Protein AF-A0A7S0Y4U7-F1 (afdb_monomer_lite)

Radius of gyration: 14.99 Å; chains: 1; bounding box: 36×36×40 Å

Organism: Hemiselmis andersenii (NCBI:txid464988)

Structure (mmCIF, N/CA/C/O backbone):
data_AF-A0A7S0Y4U7-F1
#
_entry.id   AF-A0A7S0Y4U7-F1
#
loop_
_atom_site.group_PDB
_atom_site.id
_atom_site.type_symbol
_atom_site.label_atom_id
_atom_site.label_alt_id
_atom_site.label_comp_id
_atom_site.label_asym_id
_atom_site.label_entity_id
_atom_site.label_seq_id
_atom_site.pdbx_PDB_ins_code
_atom_site.Cartn_x
_atom_site.Cartn_y
_atom_site.Cartn_z
_atom_site.occupancy
_atom_site.B_iso_or_equiv
_atom_site.auth_seq_id
_atom_site.auth_comp_id
_atom_site.auth_asym_id
_atom_site.auth_atom_id
_atom_site.pdbx_PDB_model_num
ATOM 1 N N . TYR A 1 1 ? -5.374 17.231 -10.705 1.00 55.81 1 TYR A N 1
ATOM 2 C CA . TYR A 1 1 ? -6.522 16.732 -11.495 1.00 55.81 1 TYR A CA 1
ATOM 3 C C . TYR A 1 1 ? -7.830 17.141 -10.808 1.00 55.81 1 TYR A C 1
ATOM 5 O O . TYR A 1 1 ? -7.916 16.924 -9.605 1.00 55.81 1 TYR A O 1
ATOM 13 N N . ARG A 1 2 ? -8.801 17.780 -11.490 1.00 58.06 2 ARG A N 1
ATOM 14 C CA . ARG A 1 2 ? -10.110 18.177 -10.904 1.00 58.06 2 ARG A CA 1
ATOM 15 C C . ARG A 1 2 ? -11.282 17.735 -11.800 1.00 58.06 2 ARG A C 1
ATOM 17 O O . ARG A 1 2 ? -11.149 17.773 -13.020 1.00 58.06 2 ARG A O 1
ATOM 24 N N . GLY A 1 3 ? -12.408 17.344 -11.190 1.00 72.38 3 GLY A N 1
ATOM 25 C CA . GLY A 1 3 ? -13.634 16.884 -11.872 1.00 72.38 3 GLY A CA 1
ATOM 26 C C . GLY A 1 3 ? -13.537 15.475 -12.483 1.00 72.38 3 GLY A C 1
ATOM 27 O O . GLY A 1 3 ? -12.504 14.822 -12.354 1.00 72.38 3 GLY A O 1
ATOM 28 N N . LYS 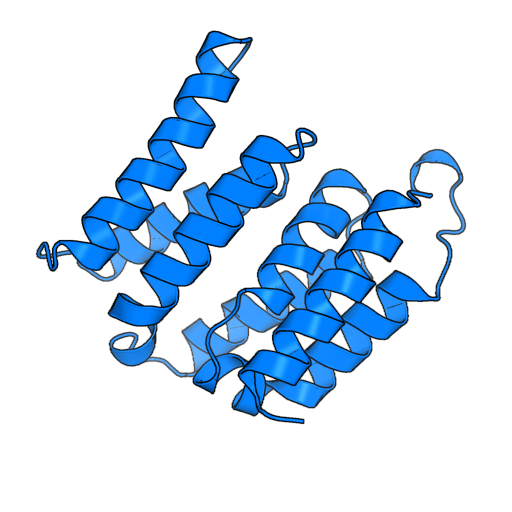A 1 4 ? -14.588 15.026 -13.196 1.00 66.56 4 LYS A N 1
ATOM 29 C CA . LYS A 1 4 ? -14.643 13.696 -13.854 1.00 66.56 4 LYS A CA 1
ATOM 30 C C . LYS A 1 4 ? -13.455 13.436 -14.788 1.00 66.56 4 LYS A C 1
ATOM 32 O O . LYS A 1 4 ? -12.871 12.360 -14.768 1.00 66.56 4 LYS A O 1
ATOM 37 N N . GLY A 1 5 ? -13.046 14.444 -15.566 1.00 76.38 5 GLY A N 1
ATOM 38 C CA . GLY A 1 5 ? -11.852 14.341 -16.414 1.00 76.38 5 GLY A CA 1
ATOM 39 C C . GLY A 1 5 ? -10.567 14.133 -15.605 1.00 76.38 5 GLY A C 1
ATOM 40 O O . GLY A 1 5 ? -9.648 13.453 -16.050 1.00 76.38 5 GLY A O 1
ATOM 41 N N . GLY A 1 6 ? -10.518 14.658 -14.379 1.00 77.94 6 GLY A N 1
ATOM 42 C CA . GLY A 1 6 ? -9.414 14.428 -13.462 1.00 77.94 6 GLY A CA 1
ATOM 43 C C . GLY A 1 6 ? -9.346 12.999 -12.921 1.00 77.94 6 GLY A C 1
ATOM 44 O O . GLY A 1 6 ? -8.248 12.471 -12.781 1.00 77.94 6 GLY A O 1
ATOM 45 N N . GLU A 1 7 ? -10.486 12.365 -12.653 1.00 78.00 7 GLU A N 1
ATOM 46 C CA . GLU A 1 7 ? -10.539 10.970 -12.193 1.00 78.00 7 GLU A CA 1
ATOM 47 C C . GLU A 1 7 ? -10.072 10.002 -13.285 1.00 78.00 7 GLU A C 1
ATOM 49 O O . GLU A 1 7 ? -9.208 9.159 -13.038 1.00 78.00 7 GLU A O 1
ATOM 54 N N . VAL A 1 8 ? -10.547 10.200 -14.522 1.00 80.38 8 VAL A N 1
ATOM 55 C CA . VAL A 1 8 ? -10.092 9.433 -15.695 1.00 80.38 8 VAL A CA 1
ATOM 56 C C . VAL A 1 8 ? -8.587 9.605 -15.908 1.00 80.38 8 VAL A C 1
ATOM 58 O O . VAL A 1 8 ? -7.880 8.629 -16.165 1.00 80.38 8 VAL A O 1
ATOM 61 N N . MET A 1 9 ? -8.070 10.828 -15.744 1.00 85.25 9 MET A N 1
ATOM 62 C CA . MET A 1 9 ? -6.641 11.106 -15.889 1.00 85.25 9 MET A CA 1
ATOM 63 C C . MET A 1 9 ? -5.802 10.413 -14.810 1.00 85.25 9 MET A C 1
ATOM 65 O O . MET A 1 9 ? -4.727 9.910 -15.117 1.00 85.25 9 MET A O 1
ATOM 69 N N . ARG A 1 10 ? -6.284 10.331 -13.563 1.00 85.31 10 ARG A N 1
ATOM 70 C CA . ARG A 1 10 ? -5.590 9.607 -12.483 1.00 85.31 10 ARG A CA 1
ATOM 71 C C . ARG A 1 10 ? -5.509 8.110 -12.760 1.00 85.31 10 ARG A C 1
ATOM 73 O O . ARG A 1 10 ? -4.423 7.543 -12.670 1.00 85.31 10 ARG A O 1
ATOM 80 N N . ALA A 1 11 ? -6.622 7.491 -13.156 1.00 81.56 11 ALA A N 1
ATOM 81 C CA . ALA A 1 11 ? -6.633 6.082 -13.547 1.00 81.56 11 ALA A CA 1
ATOM 82 C C . ALA A 1 11 ? -5.699 5.824 -14.746 1.00 81.56 11 ALA A C 1
ATOM 84 O O . ALA A 1 11 ? -4.904 4.884 -14.734 1.00 81.56 11 ALA A O 1
ATOM 85 N N . SER A 1 12 ? -5.730 6.715 -15.742 1.00 83.50 12 SER A N 1
ATOM 86 C CA . SER A 1 12 ? -4.840 6.661 -16.907 1.00 83.50 12 SER A CA 1
ATOM 87 C C . SER A 1 12 ? -3.370 6.809 -16.513 1.00 83.50 12 SER A C 1
ATOM 89 O O . SER A 1 12 ? -2.530 6.071 -17.017 1.00 83.50 12 SER A O 1
ATOM 91 N N . ALA A 1 13 ? -3.046 7.707 -15.579 1.00 85.50 13 ALA A N 1
ATOM 92 C CA . ALA A 1 13 ? -1.687 7.889 -15.077 1.00 85.50 13 ALA A CA 1
ATOM 93 C C . ALA A 1 13 ? -1.163 6.613 -14.402 1.00 85.50 13 ALA A C 1
ATOM 95 O O . ALA A 1 13 ? -0.063 6.172 -14.726 1.00 85.50 13 ALA A O 1
ATOM 96 N N . CYS A 1 14 ? -1.962 5.967 -13.545 1.00 85.06 14 CYS A N 1
ATOM 97 C CA . CYS A 1 14 ? -1.606 4.669 -12.962 1.00 85.06 14 CYS A CA 1
ATOM 98 C C . CYS A 1 14 ? -1.363 3.606 -14.043 1.00 85.06 14 CYS A C 1
ATOM 100 O O . CYS A 1 14 ? -0.376 2.875 -13.985 1.00 85.06 14 CYS A O 1
ATOM 102 N N . ARG A 1 15 ? -2.216 3.560 -15.074 1.00 86.12 15 ARG A N 1
ATOM 103 C CA . ARG A 1 15 ? -2.046 2.624 -16.191 1.00 86.12 15 ARG A CA 1
ATOM 104 C C . ARG A 1 15 ? -0.765 2.888 -16.984 1.00 86.12 15 ARG A C 1
ATOM 106 O O . ARG A 1 15 ? -0.084 1.941 -17.363 1.00 86.12 15 ARG A O 1
ATOM 113 N N . VAL A 1 16 ? -0.410 4.153 -17.206 1.00 86.62 16 VAL A N 1
ATOM 114 C CA . VAL A 1 16 ? 0.859 4.527 -17.846 1.00 86.62 16 VAL A CA 1
ATOM 115 C C . VAL A 1 16 ? 2.041 4.058 -17.002 1.00 86.62 16 VAL A C 1
ATOM 117 O O . VAL A 1 16 ? 2.954 3.461 -17.560 1.00 86.62 16 VAL A O 1
ATOM 120 N N . VAL A 1 17 ? 2.015 4.256 -15.679 1.00 84.19 17 VAL A N 1
ATOM 121 C CA . VAL A 1 17 ? 3.069 3.754 -14.777 1.00 84.19 17 VAL A CA 1
ATOM 122 C C . VAL A 1 17 ? 3.219 2.236 -14.895 1.00 84.19 17 VAL A C 1
ATOM 124 O O . VAL A 1 17 ? 4.330 1.752 -15.091 1.00 84.19 17 VAL A O 1
ATOM 127 N N . GLU A 1 18 ? 2.113 1.491 -14.854 1.00 82.31 18 GLU A N 1
ATOM 128 C CA . GLU A 1 18 ? 2.119 0.031 -15.010 1.00 82.31 18 GLU A CA 1
ATOM 129 C C . GLU A 1 18 ? 2.719 -0.398 -16.361 1.00 82.31 18 GLU A C 1
ATOM 131 O O . GLU A 1 18 ? 3.574 -1.283 -16.418 1.00 82.31 18 GLU A O 1
ATOM 136 N N . CYS A 1 19 ? 2.305 0.245 -17.458 1.00 84.56 19 CYS A N 1
ATOM 137 C CA . CYS A 1 19 ? 2.816 -0.047 -18.796 1.00 84.56 19 CYS A CA 1
ATOM 138 C C . CYS A 1 19 ? 4.303 0.299 -18.942 1.00 84.56 19 CYS A C 1
ATOM 140 O O . CYS A 1 19 ? 5.047 -0.468 -19.547 1.00 84.56 19 CYS A O 1
ATOM 142 N N . VAL A 1 20 ? 4.746 1.430 -18.389 1.00 83.44 20 VAL A N 1
ATOM 143 C CA . VAL A 1 20 ? 6.149 1.864 -18.433 1.00 83.44 20 VAL A CA 1
ATOM 144 C C . VAL A 1 20 ? 7.037 0.925 -17.617 1.00 83.44 20 VAL A C 1
ATOM 146 O O . VAL A 1 20 ? 8.123 0.578 -18.083 1.00 83.44 20 VAL A O 1
ATOM 149 N N . ALA A 1 21 ? 6.569 0.476 -16.448 1.00 79.56 21 ALA A N 1
ATOM 150 C CA . ALA A 1 21 ? 7.277 -0.502 -15.628 1.00 79.56 21 ALA A CA 1
ATOM 151 C C . ALA A 1 21 ? 7.493 -1.817 -16.395 1.00 79.56 21 ALA A C 1
ATOM 153 O O . ALA A 1 21 ? 8.634 -2.252 -16.542 1.00 79.56 21 ALA A O 1
ATOM 154 N N . ARG A 1 22 ? 6.423 -2.381 -16.976 1.00 77.88 22 ARG A N 1
ATOM 155 C CA . ARG A 1 22 ? 6.479 -3.632 -17.759 1.00 77.88 22 ARG A CA 1
ATOM 156 C C . ARG A 1 22 ? 7.236 -3.510 -19.077 1.00 77.88 22 ARG A C 1
ATOM 158 O O . ARG A 1 22 ? 7.819 -4.477 -19.547 1.00 77.88 22 ARG A O 1
ATOM 165 N N . GLY A 1 23 ? 7.203 -2.338 -19.704 1.00 77.31 23 GLY A N 1
ATOM 166 C CA . GLY A 1 23 ? 7.814 -2.112 -21.012 1.00 77.31 23 GLY A CA 1
ATOM 167 C C . GLY A 1 23 ? 9.342 -2.092 -20.997 1.00 77.31 23 GLY A C 1
ATOM 168 O O . GLY A 1 23 ? 9.941 -1.929 -22.055 1.00 77.31 23 GLY A O 1
ATOM 169 N N . GLY A 1 24 ? 9.985 -2.197 -19.826 1.00 65.88 24 GLY A N 1
ATOM 170 C CA . GLY A 1 24 ? 11.446 -2.206 -19.735 1.00 65.88 24 GLY A CA 1
ATOM 171 C C . GLY A 1 24 ? 12.098 -0.910 -20.227 1.00 65.88 24 GLY A C 1
ATOM 172 O O . GLY A 1 24 ? 13.301 -0.889 -20.474 1.00 65.88 24 GLY A O 1
ATOM 173 N N . LEU A 1 25 ? 11.319 0.170 -20.380 1.00 65.88 25 LEU A N 1
ATOM 174 C CA . LEU A 1 25 ? 11.822 1.464 -20.832 1.00 65.88 25 LEU A CA 1
ATOM 175 C C . LEU A 1 25 ? 12.931 1.920 -19.873 1.00 65.88 25 LEU A C 1
ATOM 177 O O . LEU A 1 25 ? 12.901 1.556 -18.693 1.00 65.88 25 LEU A O 1
ATOM 181 N N . GLY A 1 26 ? 13.905 2.685 -20.380 1.00 64.31 26 GLY A N 1
ATOM 182 C CA . GLY A 1 26 ? 15.085 3.185 -19.654 1.00 64.31 26 GLY A CA 1
ATOM 183 C C . GLY A 1 26 ? 14.749 4.169 -18.527 1.00 64.31 26 GLY A C 1
ATOM 184 O O . GLY A 1 26 ? 15.174 5.319 -18.544 1.00 64.31 26 GLY A O 1
ATOM 185 N N . VAL A 1 27 ? 13.945 3.715 -17.572 1.00 69.75 27 VAL A N 1
ATOM 186 C CA . VAL A 1 27 ? 13.447 4.431 -16.406 1.00 69.75 27 VAL A CA 1
ATOM 187 C C . VAL A 1 27 ? 14.589 4.512 -15.406 1.00 69.75 27 VAL A C 1
ATOM 189 O O . VAL A 1 27 ? 15.052 3.492 -14.896 1.00 69.75 27 VAL A O 1
ATOM 192 N N . ILE A 1 28 ? 15.038 5.730 -15.120 1.00 76.31 28 ILE A N 1
ATOM 193 C CA . ILE A 1 28 ? 16.052 5.982 -14.093 1.00 76.31 28 ILE A CA 1
ATOM 194 C C . ILE A 1 28 ? 15.397 6.096 -12.708 1.00 76.31 28 ILE A C 1
ATOM 196 O O . ILE A 1 28 ? 14.198 6.343 -12.590 1.00 76.31 28 ILE A O 1
ATOM 200 N N . ASN A 1 29 ? 16.188 6.008 -11.633 1.00 76.50 29 ASN A N 1
ATOM 201 C CA . ASN A 1 29 ? 15.686 6.106 -10.250 1.00 76.50 29 ASN A CA 1
ATOM 202 C C . ASN A 1 29 ? 14.840 7.366 -9.986 1.00 76.50 29 ASN A C 1
ATOM 204 O O . ASN A 1 29 ? 13.894 7.331 -9.201 1.00 76.50 29 ASN A O 1
ATOM 208 N N . LYS A 1 30 ? 15.147 8.478 -10.665 1.00 81.19 30 LYS A N 1
ATOM 209 C CA . LYS A 1 30 ? 14.370 9.723 -10.570 1.00 81.19 30 LYS A CA 1
ATOM 210 C C . LYS A 1 30 ? 12.939 9.565 -11.091 1.00 81.19 30 LYS A C 1
ATOM 212 O O . LYS A 1 30 ? 12.021 10.173 -10.550 1.00 81.19 30 LYS A O 1
ATOM 217 N N . ASP A 1 31 ? 12.751 8.765 -12.131 1.00 82.50 31 ASP A N 1
ATOM 218 C CA . ASP A 1 31 ? 11.433 8.515 -12.703 1.00 82.50 31 ASP A CA 1
ATOM 219 C C . ASP A 1 31 ? 10.640 7.557 -11.817 1.00 82.50 31 ASP A C 1
ATOM 221 O O . ASP A 1 31 ? 9.474 7.828 -11.549 1.00 82.50 31 ASP A O 1
ATOM 225 N N . VAL A 1 32 ? 11.286 6.531 -11.247 1.00 82.31 32 VAL A N 1
ATOM 226 C CA . VAL A 1 32 ? 10.669 5.656 -10.230 1.00 82.31 32 VAL A CA 1
ATOM 227 C C . VAL A 1 32 ? 10.166 6.472 -9.036 1.00 82.31 32 VAL A C 1
ATOM 229 O O . VAL A 1 32 ? 9.033 6.280 -8.605 1.00 82.31 32 VAL A O 1
ATOM 232 N N . ALA A 1 33 ? 10.956 7.430 -8.538 1.00 83.62 33 ALA A N 1
ATOM 233 C CA . ALA A 1 33 ? 10.540 8.298 -7.435 1.00 83.62 33 ALA A CA 1
ATOM 234 C C . ALA A 1 33 ? 9.276 9.114 -7.772 1.00 83.62 33 ALA A C 1
ATOM 236 O O . ALA A 1 33 ? 8.333 9.139 -6.986 1.00 83.62 33 ALA A O 1
ATOM 237 N N . ARG A 1 34 ? 9.204 9.709 -8.970 1.00 86.25 34 ARG A N 1
ATOM 238 C CA . ARG A 1 34 ? 8.009 10.446 -9.434 1.00 86.25 34 ARG A CA 1
ATOM 239 C C . ARG A 1 34 ? 6.792 9.542 -9.637 1.00 86.25 34 ARG A C 1
ATOM 241 O O . ARG A 1 34 ? 5.658 9.951 -9.389 1.00 86.25 34 ARG A O 1
ATOM 248 N N . MET A 1 35 ? 7.012 8.318 -10.117 1.00 88.94 35 MET A N 1
ATOM 249 C CA . MET A 1 35 ? 5.949 7.322 -10.256 1.00 88.94 35 MET A CA 1
ATOM 250 C C . MET A 1 35 ? 5.406 6.920 -8.884 1.00 88.94 35 MET A C 1
ATOM 252 O O . MET A 1 35 ? 4.192 6.862 -8.719 1.00 88.94 35 MET A O 1
ATOM 256 N N . MET A 1 36 ? 6.281 6.735 -7.890 1.00 89.38 36 MET A N 1
ATOM 257 C CA . MET A 1 36 ? 5.886 6.490 -6.500 1.00 89.38 36 MET A CA 1
ATOM 258 C C . MET A 1 36 ? 5.097 7.662 -5.911 1.00 89.38 36 MET A C 1
ATOM 260 O O . MET A 1 36 ? 4.049 7.436 -5.319 1.00 89.38 36 MET A O 1
ATOM 264 N N . GLU A 1 37 ? 5.522 8.911 -6.132 1.00 90.75 37 GLU A N 1
ATOM 265 C CA . GLU A 1 37 ? 4.746 10.095 -5.724 1.00 90.75 37 GLU A CA 1
ATOM 266 C C . GLU A 1 37 ? 3.339 10.087 -6.342 1.00 90.75 37 GLU A C 1
ATOM 268 O O . GLU A 1 37 ? 2.347 10.313 -5.652 1.00 90.75 37 GLU A O 1
ATOM 273 N N . THR A 1 38 ? 3.237 9.743 -7.630 1.00 91.62 38 THR A N 1
ATOM 274 C CA . THR A 1 38 ? 1.949 9.638 -8.334 1.00 91.62 38 THR A CA 1
ATOM 275 C C . THR A 1 38 ? 1.071 8.519 -7.767 1.00 91.62 38 THR A C 1
ATOM 277 O O . THR A 1 38 ? -0.139 8.699 -7.620 1.00 91.62 38 THR A O 1
ATOM 280 N N . ILE A 1 39 ? 1.663 7.363 -7.455 1.00 93.75 39 ILE A N 1
ATOM 281 C CA . ILE A 1 39 ? 0.973 6.238 -6.816 1.00 93.75 39 ILE A CA 1
ATOM 282 C C . ILE A 1 39 ? 0.448 6.673 -5.448 1.00 93.75 39 ILE A C 1
ATOM 284 O O . ILE A 1 39 ? -0.743 6.530 -5.187 1.00 93.75 39 ILE A O 1
ATOM 288 N N . ASP A 1 40 ? 1.294 7.270 -4.612 1.00 94.50 40 ASP A N 1
ATOM 289 C CA . ASP A 1 40 ? 0.937 7.692 -3.258 1.00 94.50 40 ASP A CA 1
ATOM 290 C C . ASP A 1 40 ? -0.186 8.742 -3.258 1.00 94.50 40 ASP A C 1
ATOM 292 O O . ASP A 1 40 ? -1.105 8.670 -2.440 1.00 94.50 40 ASP A O 1
ATOM 296 N N . ASP A 1 41 ? -0.165 9.684 -4.203 1.00 93.88 41 ASP A N 1
ATOM 297 C CA . ASP A 1 41 ? -1.238 10.665 -4.390 1.00 93.88 41 ASP A CA 1
ATOM 298 C C . ASP A 1 41 ? -2.575 10.018 -4.778 1.00 93.88 41 ASP A C 1
ATOM 300 O O . ASP A 1 41 ? -3.643 10.517 -4.413 1.00 93.88 41 ASP A O 1
ATOM 304 N N . ASN A 1 42 ? -2.535 8.917 -5.530 1.00 94.44 42 ASN A N 1
ATOM 305 C CA . ASN A 1 42 ? -3.729 8.191 -5.951 1.00 94.44 42 ASN A CA 1
ATOM 306 C C . ASN A 1 42 ? -4.213 7.188 -4.891 1.00 94.44 42 ASN A C 1
ATOM 308 O O . ASN A 1 42 ? -5.421 6.992 -4.773 1.00 94.44 42 ASN A O 1
ATOM 312 N N . LEU A 1 43 ? -3.328 6.636 -4.054 1.00 96.19 43 LEU A N 1
ATOM 313 C CA . LEU A 1 43 ? -3.717 5.854 -2.873 1.00 96.19 43 LEU A CA 1
ATOM 314 C C . LEU A 1 43 ? -4.515 6.711 -1.880 1.00 96.19 43 LEU A C 1
ATOM 316 O O . LEU A 1 43 ? -5.507 6.257 -1.318 1.00 96.19 43 LEU A O 1
ATOM 320 N N . LYS A 1 44 ? -4.158 7.990 -1.722 1.00 95.19 44 LYS A N 1
ATOM 321 C CA . LYS A 1 44 ? -4.895 8.940 -0.865 1.00 95.19 44 LYS A CA 1
ATOM 322 C C . LYS A 1 44 ? -6.256 9.362 -1.418 1.00 95.19 44 LYS A C 1
ATOM 324 O O . LYS A 1 44 ? -6.984 10.091 -0.743 1.00 95.19 44 LYS A O 1
ATOM 329 N N . HIS A 1 45 ? -6.595 8.968 -2.645 1.00 94.38 45 HIS A N 1
ATOM 330 C CA . HIS A 1 45 ? -7.825 9.411 -3.283 1.00 94.38 45 HIS A CA 1
ATOM 331 C C . HIS A 1 45 ? -9.051 8.745 -2.636 1.00 94.38 45 HIS A C 1
ATOM 333 O O . HIS A 1 45 ? -9.021 7.543 -2.392 1.00 94.38 45 HIS A O 1
ATOM 339 N N . PRO A 1 46 ? -10.155 9.474 -2.384 1.00 92.56 46 PRO A N 1
ATOM 340 C CA . PRO A 1 46 ? -11.349 8.893 -1.763 1.00 92.56 46 PRO A CA 1
ATOM 341 C C . PRO A 1 46 ? -12.046 7.830 -2.624 1.00 92.56 46 PRO A C 1
ATOM 343 O O . PRO A 1 46 ? -12.710 6.960 -2.065 1.00 92.56 46 PRO A O 1
ATOM 346 N N . THR A 1 47 ? -11.890 7.910 -3.949 1.00 93.81 47 THR A N 1
ATOM 347 C CA . THR A 1 47 ? -12.494 7.015 -4.954 1.00 93.81 47 THR A CA 1
ATOM 348 C C . THR A 1 47 ? -11.809 5.638 -4.992 1.00 93.81 47 THR A C 1
ATOM 350 O O . THR A 1 47 ? -10.638 5.577 -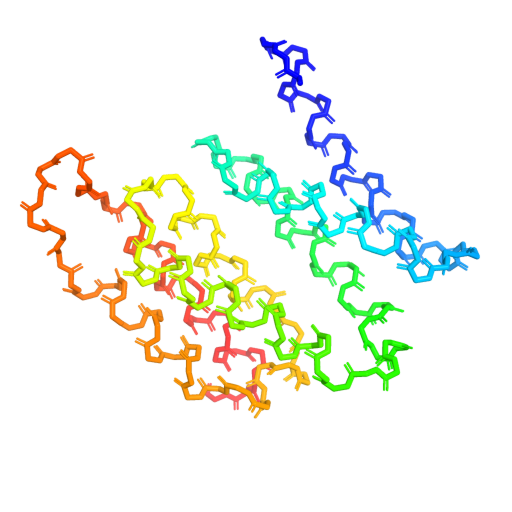5.386 1.00 93.81 47 THR A O 1
ATOM 353 N N . PRO A 1 48 ? -12.514 4.537 -4.661 1.00 93.00 48 PRO A N 1
ATOM 354 C CA . PRO A 1 48 ? -11.940 3.187 -4.603 1.00 93.00 48 PRO A CA 1
ATOM 355 C C . PRO A 1 48 ? -11.287 2.721 -5.908 1.00 93.00 48 PRO A C 1
ATOM 357 O O . PRO A 1 48 ? -10.235 2.086 -5.887 1.00 93.00 48 PRO A O 1
ATOM 360 N N . GLU A 1 49 ? -11.856 3.071 -7.059 1.00 92.75 49 GLU A N 1
ATOM 361 C CA . GLU A 1 49 ? -11.336 2.677 -8.372 1.00 92.75 49 GLU A CA 1
ATOM 362 C C . GLU A 1 49 ? -9.957 3.295 -8.639 1.00 92.75 49 GLU A C 1
ATOM 364 O O . GLU A 1 49 ? -9.084 2.659 -9.232 1.00 92.75 49 GLU A O 1
ATOM 369 N N . ILE A 1 50 ? -9.731 4.522 -8.158 1.00 93.19 50 ILE A N 1
ATOM 370 C CA . ILE A 1 50 ? -8.438 5.205 -8.280 1.00 93.19 50 ILE A CA 1
ATOM 371 C C . ILE A 1 50 ? -7.410 4.565 -7.348 1.00 93.19 50 ILE A C 1
ATOM 373 O O . ILE A 1 50 ? -6.265 4.367 -7.759 1.00 93.19 50 ILE A O 1
ATOM 377 N N . GLN A 1 51 ? -7.821 4.183 -6.135 1.00 95.50 51 GLN A N 1
ATOM 378 C CA . GLN A 1 51 ? -6.961 3.435 -5.218 1.00 95.50 51 GLN A CA 1
ATOM 379 C C . GLN A 1 51 ? -6.547 2.096 -5.832 1.00 95.50 51 GLN A C 1
ATOM 381 O O . GLN A 1 51 ? -5.363 1.782 -5.863 1.00 95.50 51 GLN A O 1
ATOM 386 N N . GLN A 1 52 ? -7.486 1.344 -6.410 1.00 94.25 52 GLN A N 1
ATOM 387 C CA . GLN A 1 52 ? -7.1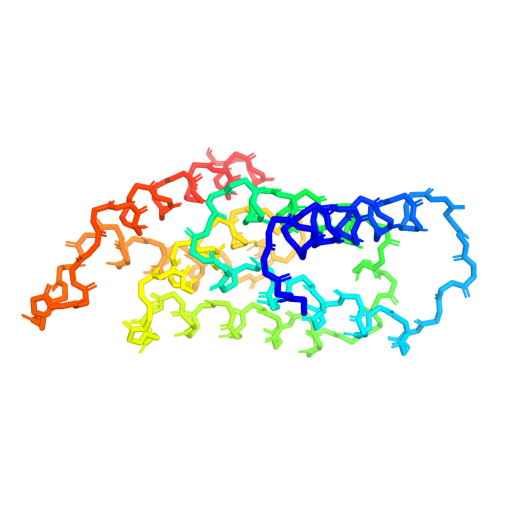82 0.062 -7.051 1.00 94.25 52 GLN A CA 1
ATOM 388 C C . GLN A 1 52 ? -6.275 0.203 -8.276 1.00 94.25 52 GLN A C 1
ATOM 390 O O . GLN A 1 52 ? -5.363 -0.605 -8.480 1.00 94.25 52 GLN A O 1
ATOM 395 N N . ALA A 1 53 ? -6.470 1.256 -9.075 1.00 93.44 53 ALA A N 1
ATOM 396 C CA . ALA A 1 53 ? -5.555 1.578 -10.162 1.00 93.44 53 ALA A CA 1
ATOM 397 C C . ALA A 1 53 ? -4.142 1.876 -9.629 1.00 93.44 53 ALA A C 1
ATOM 399 O O . ALA A 1 53 ? -3.160 1.403 -10.199 1.00 93.44 53 ALA A O 1
ATOM 400 N N . ALA A 1 54 ? -4.027 2.610 -8.516 1.00 95.00 54 ALA A N 1
ATOM 401 C CA . ALA A 1 54 ? -2.747 2.899 -7.870 1.00 95.00 54 ALA A CA 1
ATOM 402 C C . ALA A 1 54 ? -2.066 1.641 -7.316 1.00 95.00 54 ALA A C 1
ATOM 404 O O . ALA A 1 54 ? -0.871 1.466 -7.532 1.00 95.00 54 ALA A O 1
ATOM 405 N N . VAL A 1 55 ? -2.813 0.730 -6.686 1.00 95.00 55 VAL A N 1
ATOM 406 C CA . VAL A 1 55 ? -2.287 -0.562 -6.213 1.00 95.00 55 VAL A CA 1
ATOM 407 C C . VAL A 1 55 ? -1.804 -1.415 -7.391 1.00 95.00 55 VAL A C 1
ATOM 409 O O . VAL A 1 55 ? -0.730 -2.005 -7.335 1.00 95.00 55 VAL A O 1
ATOM 412 N N . SER A 1 56 ? -2.541 -1.434 -8.503 1.00 92.25 56 SER A N 1
ATOM 413 C CA . SER A 1 56 ? -2.121 -2.153 -9.717 1.00 92.25 56 SER A CA 1
ATOM 414 C C . SER A 1 56 ? -0.826 -1.581 -10.307 1.00 92.25 56 SER A C 1
ATOM 416 O O . SER A 1 56 ? 0.074 -2.334 -10.683 1.00 92.25 56 SER A O 1
ATOM 418 N N . ALA A 1 57 ? -0.697 -0.251 -10.328 1.00 91.56 57 ALA A N 1
ATOM 419 C CA . ALA A 1 57 ? 0.529 0.430 -10.732 1.00 91.56 57 ALA A CA 1
ATOM 420 C C . ALA A 1 57 ? 1.696 0.138 -9.776 1.00 91.56 57 ALA A C 1
ATOM 422 O O . ALA A 1 57 ? 2.804 -0.121 -10.242 1.00 91.56 57 ALA A O 1
ATOM 423 N N . LEU A 1 58 ? 1.441 0.123 -8.463 1.00 92.12 58 LEU A N 1
ATOM 424 C CA . LEU A 1 58 ? 2.420 -0.236 -7.437 1.00 92.12 58 LEU A CA 1
ATOM 425 C C . LEU A 1 58 ? 2.949 -1.654 -7.644 1.00 92.12 58 LEU A C 1
ATOM 427 O O . LEU A 1 58 ? 4.162 -1.834 -7.671 1.00 92.12 58 LEU A O 1
ATOM 431 N N . ARG A 1 59 ? 2.069 -2.640 -7.865 1.00 89.81 59 ARG A N 1
ATOM 432 C CA . ARG A 1 59 ? 2.469 -4.030 -8.147 1.00 89.81 59 ARG A CA 1
ATOM 433 C C . ARG A 1 59 ? 3.369 -4.112 -9.380 1.00 89.81 59 ARG A C 1
ATOM 435 O O . ARG A 1 59 ? 4.424 -4.740 -9.332 1.00 89.81 59 ARG A O 1
ATOM 442 N N . GLY A 1 60 ? 2.975 -3.448 -10.470 1.00 87.06 60 GLY A N 1
ATOM 443 C CA . GLY A 1 60 ? 3.764 -3.411 -11.704 1.00 87.06 60 GLY A CA 1
ATOM 444 C C . GLY A 1 60 ? 5.134 -2.758 -11.512 1.00 87.06 60 GLY A C 1
ATOM 445 O O . GLY A 1 60 ? 6.140 -3.284 -11.982 1.00 87.06 60 GLY A O 1
ATOM 446 N N . LEU A 1 61 ? 5.187 -1.639 -10.786 1.00 85.62 61 LEU A N 1
ATOM 447 C CA . LEU A 1 61 ? 6.433 -0.932 -10.500 1.00 85.62 61 LEU A CA 1
ATOM 448 C C . LEU A 1 61 ? 7.345 -1.733 -9.561 1.00 85.62 61 LEU A C 1
ATOM 450 O O . LEU A 1 61 ? 8.553 -1.795 -9.790 1.00 85.62 61 LEU A O 1
ATOM 454 N N . ALA A 1 62 ? 6.780 -2.367 -8.533 1.00 82.00 62 ALA A N 1
ATOM 455 C CA . ALA A 1 62 ? 7.526 -3.168 -7.573 1.00 82.00 62 ALA A CA 1
ATOM 456 C C . ALA A 1 62 ? 8.195 -4.369 -8.250 1.00 82.00 62 ALA A C 1
ATOM 458 O O . ALA A 1 62 ? 9.410 -4.513 -8.130 1.00 82.00 62 ALA A O 1
ATOM 459 N N . ALA A 1 63 ? 7.435 -5.148 -9.029 1.00 79.50 63 ALA A N 1
ATOM 460 C CA . ALA A 1 63 ? 7.932 -6.341 -9.716 1.00 79.50 63 ALA A CA 1
ATOM 461 C C . ALA A 1 63 ? 9.146 -6.062 -10.622 1.00 79.50 63 ALA A C 1
ATOM 463 O O . ALA A 1 63 ? 10.062 -6.871 -10.699 1.00 79.50 63 ALA A O 1
ATOM 464 N N . GLU A 1 64 ? 9.170 -4.905 -11.284 1.00 79.00 64 GLU A N 1
ATOM 465 C CA . GLU A 1 64 ? 10.163 -4.601 -12.322 1.00 79.00 64 GLU A CA 1
ATOM 466 C C . GLU A 1 64 ? 11.320 -3.722 -11.841 1.00 79.00 64 GLU A C 1
ATOM 468 O O . GLU A 1 64 ? 12.374 -3.655 -12.481 1.00 79.00 64 GLU A O 1
ATOM 473 N N . ARG A 1 65 ? 11.119 -2.939 -10.775 1.00 75.81 65 ARG A N 1
ATOM 474 C CA . ARG A 1 65 ? 12.075 -1.891 -10.382 1.00 75.81 65 ARG A CA 1
ATOM 475 C C . ARG A 1 65 ? 12.544 -1.991 -8.954 1.00 75.81 65 ARG A C 1
ATOM 477 O O . ARG A 1 65 ? 13.655 -1.546 -8.684 1.00 75.81 65 ARG A O 1
ATOM 484 N N . PHE A 1 66 ? 11.780 -2.581 -8.040 1.00 72.69 66 PHE A N 1
ATOM 485 C CA . PHE A 1 66 ? 12.232 -2.610 -6.656 1.00 72.69 66 PHE A CA 1
ATOM 486 C C . PHE A 1 66 ? 13.427 -3.546 -6.475 1.00 72.69 66 PHE A C 1
ATOM 488 O O . PHE A 1 66 ? 14.290 -3.242 -5.664 1.00 72.69 66 PHE A O 1
ATOM 495 N N . GLU A 1 67 ? 13.574 -4.631 -7.233 1.00 69.19 67 GLU A N 1
ATOM 496 C CA . GLU A 1 67 ? 14.810 -5.433 -7.185 1.00 69.19 67 GLU A CA 1
ATOM 497 C C . GLU A 1 67 ? 16.047 -4.632 -7.619 1.00 69.19 67 GLU A C 1
ATOM 499 O O . GLU A 1 67 ? 17.104 -4.760 -7.004 1.00 69.19 67 GLU A O 1
ATOM 504 N N . LEU A 1 68 ? 15.876 -3.725 -8.587 1.00 65.56 68 LEU A 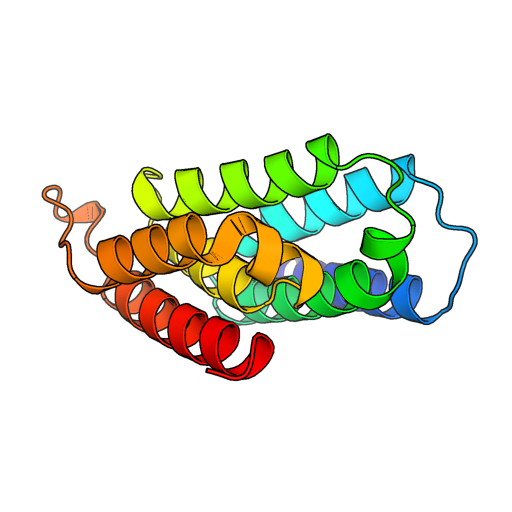N 1
ATOM 505 C CA . LEU A 1 68 ? 16.918 -2.832 -9.104 1.00 65.56 68 LEU A CA 1
ATOM 506 C C . LEU A 1 68 ? 17.193 -1.623 -8.200 1.00 65.56 68 LEU A C 1
ATOM 508 O O . LEU A 1 68 ? 18.224 -0.965 -8.352 1.00 65.56 68 LEU A O 1
ATOM 512 N N . MET A 1 69 ? 16.298 -1.317 -7.254 1.00 66.12 69 MET A N 1
ATOM 513 C CA . MET A 1 69 ? 16.561 -0.302 -6.239 1.00 66.12 69 MET A CA 1
ATOM 514 C C . MET A 1 69 ? 17.692 -0.798 -5.341 1.00 66.12 69 MET A C 1
ATOM 516 O O . MET A 1 69 ? 17.511 -1.690 -4.506 1.00 66.12 69 MET A O 1
ATOM 520 N N . SER A 1 70 ? 18.862 -0.194 -5.541 1.00 57.81 70 SER A N 1
ATOM 521 C CA . SER A 1 70 ? 20.126 -0.565 -4.907 1.00 57.81 70 SER A CA 1
ATOM 522 C C . SER A 1 70 ? 20.125 -0.380 -3.396 1.00 57.81 70 SER A C 1
ATOM 524 O O . SER A 1 70 ? 20.997 -0.920 -2.722 1.00 57.81 70 SER A O 1
ATOM 526 N N . ASP A 1 71 ? 19.169 0.382 -2.855 1.00 67.25 71 ASP A N 1
ATOM 527 C CA . ASP A 1 71 ? 19.202 0.779 -1.463 1.00 67.25 71 ASP A CA 1
ATOM 528 C C . ASP A 1 71 ? 18.097 0.145 -0.621 1.00 67.25 71 ASP A C 1
ATOM 530 O O . ASP A 1 71 ? 16.909 0.470 -0.728 1.00 67.25 71 ASP A O 1
ATOM 534 N N . LYS A 1 72 ? 18.510 -0.751 0.279 1.00 65.81 72 LYS A N 1
ATOM 535 C CA . LYS A 1 72 ? 17.628 -1.353 1.281 1.00 65.81 72 LYS A CA 1
ATOM 536 C C . LYS A 1 72 ? 16.929 -0.275 2.121 1.00 65.81 72 LYS A C 1
ATOM 538 O O . LYS A 1 72 ? 15.782 -0.483 2.508 1.00 65.81 72 LYS A O 1
ATOM 543 N N . TRP A 1 73 ? 17.550 0.894 2.339 1.00 58.91 73 TRP A N 1
ATOM 544 C CA . TRP A 1 73 ? 16.870 1.984 3.051 1.00 58.91 73 TRP A CA 1
ATOM 545 C C . TRP A 1 73 ? 15.697 2.556 2.260 1.00 58.91 73 TRP A C 1
ATOM 547 O O . TRP A 1 73 ? 14.689 2.911 2.861 1.00 58.91 73 TRP A O 1
ATOM 557 N N . GLN A 1 74 ? 15.793 2.654 0.929 1.00 68.50 74 GLN A N 1
ATOM 558 C CA . GLN A 1 74 ? 14.706 3.206 0.109 1.00 68.50 74 GLN A CA 1
ATOM 559 C C . GLN A 1 74 ? 13.480 2.301 0.164 1.00 68.50 74 GLN A C 1
ATOM 561 O O . GLN A 1 74 ? 12.360 2.786 0.283 1.00 68.50 74 GLN A O 1
ATOM 566 N N . LYS A 1 75 ? 13.720 0.989 0.164 1.00 70.19 75 LYS A N 1
ATOM 567 C CA . LYS A 1 75 ? 12.713 -0.054 0.368 1.00 70.19 75 LYS A CA 1
ATOM 568 C C . LYS A 1 75 ? 12.046 0.056 1.738 1.00 70.19 75 LYS A C 1
ATOM 570 O O . LYS A 1 75 ? 10.823 0.118 1.807 1.00 70.19 75 LYS A O 1
ATOM 575 N N . ALA A 1 76 ? 12.850 0.163 2.797 1.00 74.25 76 ALA A N 1
ATOM 576 C CA . ALA A 1 76 ? 12.351 0.336 4.157 1.00 74.25 76 ALA A CA 1
ATOM 577 C C . ALA A 1 76 ? 11.505 1.610 4.291 1.00 74.25 76 ALA A C 1
ATOM 579 O O . ALA A 1 76 ? 10.385 1.541 4.773 1.00 74.25 76 ALA A O 1
ATOM 580 N N . LYS A 1 77 ? 11.949 2.748 3.733 1.00 85.38 77 LYS A N 1
ATOM 581 C CA . LYS A 1 77 ? 11.176 4.000 3.801 1.00 85.38 77 LYS A CA 1
ATOM 582 C C . LYS A 1 77 ? 9.810 3.927 3.122 1.00 85.38 77 LYS A C 1
ATOM 584 O O . LYS A 1 77 ? 8.897 4.623 3.562 1.00 85.38 77 LYS A O 1
ATOM 589 N N . VAL A 1 78 ? 9.654 3.127 2.062 1.00 88.94 78 VAL A N 1
ATOM 590 C CA . VAL A 1 78 ? 8.331 2.893 1.457 1.00 88.94 78 VAL A CA 1
ATOM 591 C C . VAL A 1 78 ? 7.434 2.162 2.451 1.00 88.94 78 VAL A C 1
ATOM 593 O O . VAL A 1 78 ? 6.327 2.628 2.717 1.00 88.94 78 VAL A O 1
ATOM 596 N N . VAL A 1 79 ? 7.925 1.075 3.053 1.00 92.06 79 VAL A N 1
ATOM 597 C CA . VAL A 1 79 ? 7.158 0.314 4.047 1.00 92.06 79 VAL A CA 1
ATOM 598 C C . VAL A 1 79 ? 6.847 1.165 5.279 1.00 92.06 79 VAL A C 1
ATOM 600 O O . VAL A 1 79 ? 5.685 1.255 5.662 1.00 92.06 79 VAL A O 1
ATOM 603 N N . ASP A 1 80 ? 7.831 1.874 5.832 1.00 93.44 80 ASP A N 1
ATOM 604 C CA . ASP A 1 80 ? 7.673 2.747 7.001 1.00 93.44 80 ASP A CA 1
ATOM 605 C C . ASP A 1 80 ? 6.614 3.827 6.758 1.00 93.44 80 ASP A C 1
ATOM 607 O O . ASP A 1 80 ? 5.757 4.094 7.607 1.00 93.44 80 ASP A O 1
ATOM 611 N N . LYS A 1 81 ? 6.629 4.443 5.569 1.00 94.88 81 LYS A N 1
ATOM 612 C CA . LYS A 1 81 ? 5.617 5.424 5.167 1.00 94.88 81 LYS A CA 1
ATOM 613 C C . LYS A 1 81 ? 4.228 4.792 5.120 1.00 94.88 81 LYS A C 1
ATOM 615 O O . LYS A 1 81 ? 3.267 5.396 5.590 1.00 94.88 81 LYS A O 1
ATOM 620 N N . TYR A 1 82 ? 4.1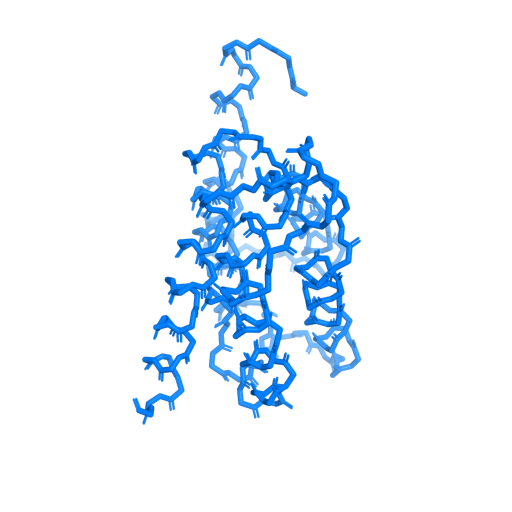04 3.602 4.543 1.00 96.50 82 TYR A N 1
ATOM 621 C CA . TYR A 1 82 ? 2.809 2.951 4.363 1.00 96.50 82 TYR A CA 1
ATOM 622 C C . TYR A 1 82 ? 2.250 2.487 5.715 1.00 96.50 82 TYR A C 1
ATOM 624 O O . TYR A 1 82 ? 1.105 2.795 6.038 1.00 96.50 82 TYR A O 1
ATOM 632 N N . VAL A 1 83 ? 3.085 1.857 6.547 1.00 97.19 83 VAL A N 1
ATOM 633 C CA . VAL A 1 83 ? 2.762 1.450 7.922 1.00 97.19 83 VAL A CA 1
ATOM 634 C C . VAL A 1 83 ? 2.338 2.649 8.770 1.00 97.19 83 VAL A C 1
ATOM 636 O O . VAL A 1 83 ? 1.280 2.611 9.397 1.00 97.19 83 VAL A O 1
ATOM 639 N N . SER A 1 84 ? 3.118 3.734 8.773 1.00 96.81 84 SER A N 1
ATOM 640 C CA . SER A 1 84 ? 2.774 4.939 9.544 1.00 96.81 84 SER A CA 1
ATOM 641 C C . SER A 1 84 ? 1.481 5.595 9.055 1.00 96.81 84 SER A C 1
ATOM 643 O O . SER A 1 84 ? 0.674 6.031 9.876 1.00 96.81 84 SER A O 1
ATOM 645 N N . THR A 1 85 ? 1.234 5.605 7.741 1.00 97.00 85 THR A N 1
ATOM 646 C CA . THR A 1 85 ? -0.010 6.151 7.181 1.00 97.00 85 THR A CA 1
ATOM 647 C C . THR A 1 85 ? -1.217 5.309 7.592 1.00 97.00 85 THR A C 1
ATOM 649 O O . THR A 1 85 ? -2.216 5.858 8.038 1.00 97.00 85 THR A O 1
ATOM 652 N N . VAL A 1 86 ? -1.128 3.979 7.517 1.00 96.88 86 VAL A N 1
ATOM 653 C CA . VAL A 1 86 ? -2.219 3.083 7.939 1.00 96.88 86 VAL A CA 1
ATOM 654 C C . VAL A 1 86 ? -2.531 3.221 9.430 1.00 96.88 86 VAL A C 1
ATOM 656 O O . VAL A 1 86 ? -3.696 3.168 9.812 1.00 96.88 86 VAL A O 1
ATOM 659 N N . ARG A 1 87 ? -1.514 3.432 10.273 1.00 95.06 87 ARG A N 1
ATOM 660 C CA . ARG A 1 87 ? -1.692 3.535 11.729 1.00 95.06 87 ARG A CA 1
ATOM 661 C C . ARG A 1 87 ? -2.227 4.883 12.199 1.00 95.06 87 ARG A C 1
ATOM 663 O O . ARG A 1 87 ? -3.015 4.911 13.137 1.00 95.06 87 ARG A O 1
ATOM 670 N N . SER A 1 88 ? -1.769 5.979 11.598 1.00 92.88 88 SER A N 1
ATOM 671 C CA . SER A 1 88 ? -1.856 7.292 12.252 1.00 92.88 88 SER A CA 1
ATOM 672 C C . SER A 1 88 ? -2.472 8.395 11.397 1.00 92.88 88 SER A C 1
ATOM 674 O O . SER A 1 88 ? -2.691 9.493 11.903 1.00 92.88 88 SER A O 1
ATOM 676 N N . GLU A 1 89 ? -2.729 8.162 10.109 1.00 94.75 89 GLU A N 1
ATOM 677 C CA . GLU A 1 89 ? -3.269 9.207 9.238 1.00 94.75 89 GLU A CA 1
ATOM 678 C C . GLU A 1 89 ? -4.746 9.480 9.565 1.00 94.75 89 GLU A C 1
ATOM 680 O O . GLU A 1 89 ? -5.567 8.564 9.461 1.00 94.75 89 GLU A O 1
ATOM 685 N N . PRO A 1 90 ? -5.129 10.721 9.920 1.00 93.38 90 PRO A N 1
ATOM 686 C CA . PRO A 1 90 ? -6.521 11.056 10.217 1.00 93.38 90 PRO A CA 1
ATOM 687 C C . PRO A 1 90 ? -7.440 10.890 9.005 1.00 93.38 90 PRO A C 1
ATOM 689 O O . PRO A 1 90 ? -8.609 10.546 9.176 1.00 93.38 90 PRO A O 1
ATOM 692 N N . ASN A 1 91 ? -6.933 11.087 7.782 1.00 94.81 91 ASN A N 1
ATOM 693 C CA . ASN A 1 91 ? -7.727 10.929 6.569 1.00 94.81 91 ASN A CA 1
ATOM 694 C C . ASN A 1 91 ? -8.085 9.447 6.306 1.00 94.81 91 ASN A C 1
ATOM 696 O O . ASN A 1 91 ? -7.205 8.665 5.926 1.00 94.81 91 ASN A O 1
ATOM 700 N N . PRO A 1 92 ? -9.374 9.056 6.374 1.00 95.25 92 PRO A N 1
ATOM 701 C CA . PRO A 1 92 ? -9.762 7.665 6.166 1.00 95.25 92 PRO A CA 1
ATOM 702 C C . PRO A 1 92 ? -9.502 7.170 4.742 1.00 95.25 92 PRO A C 1
ATOM 704 O O . PRO A 1 92 ? -9.129 6.020 4.541 1.00 95.25 92 PRO A O 1
ATOM 707 N N . ALA A 1 93 ? -9.610 8.045 3.736 1.00 95.69 93 ALA A N 1
ATOM 708 C CA . ALA A 1 93 ? -9.277 7.677 2.362 1.00 95.69 93 ALA A CA 1
ATOM 709 C C . ALA A 1 93 ? -7.812 7.249 2.234 1.00 95.69 93 ALA A C 1
ATOM 711 O O . ALA A 1 93 ? -7.511 6.268 1.560 1.00 95.69 93 ALA A O 1
ATOM 712 N N . ALA A 1 94 ? -6.903 7.939 2.919 1.00 96.94 94 ALA A N 1
ATOM 713 C CA . ALA A 1 94 ? -5.505 7.549 2.928 1.00 96.94 94 ALA A CA 1
ATOM 714 C C . ALA A 1 94 ? -5.312 6.197 3.629 1.00 96.94 94 ALA A C 1
ATOM 716 O O . ALA A 1 94 ? -4.700 5.313 3.032 1.00 96.94 94 ALA A O 1
ATOM 717 N N . ARG A 1 95 ? -5.898 5.981 4.816 1.00 97.06 95 ARG A N 1
ATOM 718 C CA . ARG A 1 95 ? -5.810 4.678 5.504 1.00 97.06 95 ARG A CA 1
ATOM 719 C C . ARG A 1 95 ? -6.310 3.531 4.623 1.00 97.06 95 ARG A C 1
ATOM 721 O O . ARG A 1 95 ? -5.579 2.563 4.434 1.00 97.06 95 ARG A O 1
ATOM 728 N N . ARG A 1 96 ? -7.473 3.685 3.973 1.00 96.69 96 ARG A N 1
ATOM 729 C CA . ARG A 1 96 ? -8.001 2.724 2.982 1.00 96.69 96 ARG A CA 1
ATOM 730 C C . ARG A 1 96 ? -7.005 2.364 1.893 1.00 96.69 96 ARG A C 1
ATOM 732 O O . ARG A 1 96 ? -6.832 1.184 1.595 1.00 96.69 96 ARG A O 1
ATOM 739 N N . GLY A 1 97 ? -6.431 3.377 1.248 1.00 97.50 97 GLY A N 1
ATOM 740 C CA . GLY A 1 97 ? -5.576 3.178 0.087 1.00 97.50 97 GLY A CA 1
ATOM 741 C C . GLY A 1 97 ? -4.247 2.556 0.471 1.00 97.50 97 GLY A C 1
ATOM 742 O O . GLY A 1 97 ? -3.841 1.570 -0.133 1.00 97.50 97 GLY A O 1
ATOM 743 N N . PHE A 1 98 ? -3.592 3.074 1.511 1.00 97.88 98 PHE A N 1
ATOM 744 C CA . PHE A 1 98 ? -2.318 2.524 1.973 1.00 97.88 98 PHE A CA 1
ATOM 745 C C . PHE A 1 98 ? -2.461 1.139 2.607 1.00 97.88 98 PHE A C 1
ATOM 747 O O . PHE A 1 98 ? -1.527 0.353 2.499 1.00 97.88 98 PHE A O 1
ATOM 754 N N . ALA A 1 99 ? -3.619 0.788 3.178 1.00 97.88 99 ALA A N 1
ATOM 755 C CA . ALA A 1 99 ? -3.887 -0.578 3.627 1.00 97.88 99 ALA A CA 1
ATOM 756 C C . ALA A 1 99 ? -3.884 -1.574 2.453 1.00 97.88 99 ALA A C 1
ATOM 758 O O . ALA A 1 99 ? -3.217 -2.605 2.525 1.00 97.88 99 ALA A O 1
ATOM 759 N N . LEU A 1 100 ? -4.538 -1.234 1.333 1.00 97.06 100 LEU A N 1
ATOM 760 C CA . LEU A 1 100 ? -4.432 -2.026 0.099 1.00 97.06 100 LEU A CA 1
ATOM 761 C C . LEU A 1 100 ? -3.010 -1.992 -0.477 1.00 97.06 100 LEU A C 1
ATOM 763 O O . LEU A 1 100 ? -2.499 -3.005 -0.944 1.00 97.06 100 LEU A O 1
ATOM 767 N N . GLY A 1 101 ? -2.360 -0.827 -0.430 1.00 96.19 101 GLY A N 1
ATOM 768 C CA . GLY A 1 101 ? -0.991 -0.637 -0.902 1.00 96.19 101 GLY A CA 1
ATOM 769 C C . GLY A 1 101 ? 0.017 -1.526 -0.175 1.00 96.19 101 GLY A C 1
ATOM 770 O O . GLY A 1 101 ? 0.894 -2.076 -0.830 1.00 96.19 101 GLY A O 1
ATOM 771 N N . LEU A 1 102 ? -0.129 -1.705 1.145 1.00 96.00 102 LEU A N 1
ATOM 772 C CA . LEU A 1 102 ? 0.682 -2.632 1.943 1.00 96.00 102 LEU A CA 1
ATOM 773 C C . LEU A 1 102 ? 0.518 -4.080 1.477 1.00 96.00 102 LEU A C 1
ATOM 775 O O . LEU A 1 102 ? 1.521 -4.768 1.313 1.00 96.00 102 LEU A O 1
ATOM 779 N N . GLY A 1 103 ? -0.720 -4.520 1.234 1.00 94.56 103 GLY A N 1
ATOM 780 C CA . GLY A 1 103 ? -0.993 -5.858 0.701 1.00 94.56 103 GLY A CA 1
ATOM 781 C C . GLY A 1 103 ? -0.399 -6.079 -0.691 1.00 94.56 103 GLY A C 1
ATOM 782 O O . GLY A 1 103 ? 0.143 -7.141 -0.965 1.00 94.56 103 GLY A O 1
ATOM 783 N N . GLY A 1 104 ? -0.416 -5.046 -1.538 1.00 92.06 104 GLY A N 1
ATOM 784 C CA . GLY A 1 104 ? 0.131 -5.084 -2.898 1.00 92.06 104 GLY A CA 1
ATOM 785 C C . GLY A 1 104 ? 1.654 -4.949 -3.009 1.00 92.06 104 GLY A C 1
ATOM 786 O O . GLY A 1 104 ? 2.166 -4.800 -4.123 1.00 92.06 104 GLY A O 1
ATOM 787 N N . LEU A 1 105 ? 2.395 -4.953 -1.897 1.00 91.94 105 LEU A N 1
ATOM 788 C CA . LEU A 1 105 ? 3.857 -4.939 -1.932 1.00 91.94 105 LEU A CA 1
ATOM 789 C C . LEU A 1 105 ? 4.410 -6.294 -2.390 1.00 91.94 105 LEU A C 1
ATOM 791 O O . LEU A 1 105 ? 3.880 -7.356 -2.089 1.00 91.94 105 LEU A O 1
ATOM 795 N N . GLN A 1 106 ? 5.542 -6.268 -3.092 1.00 89.75 106 GLN A N 1
ATOM 796 C CA . GLN A 1 106 ? 6.209 -7.495 -3.527 1.00 89.75 106 GLN A CA 1
ATOM 797 C C . GLN A 1 106 ? 6.710 -8.349 -2.349 1.00 89.75 106 GLN A C 1
ATOM 799 O O . GLN A 1 106 ? 7.134 -7.829 -1.310 1.00 89.75 106 GLN A O 1
ATOM 804 N N . ARG A 1 107 ? 6.795 -9.666 -2.572 1.00 89.81 107 ARG A N 1
ATOM 805 C CA . ARG A 1 107 ? 7.234 -10.660 -1.578 1.00 89.81 107 ARG A CA 1
ATOM 806 C C . ARG A 1 107 ? 8.530 -10.291 -0.860 1.00 89.81 107 ARG A C 1
ATOM 808 O O . ARG A 1 107 ? 8.607 -10.419 0.354 1.00 89.81 107 ARG A O 1
ATOM 815 N N . SER A 1 108 ? 9.545 -9.814 -1.580 1.00 87.00 108 SER A N 1
ATOM 816 C CA . SER A 1 108 ? 10.842 -9.485 -0.972 1.00 87.00 108 SER A CA 1
ATOM 817 C C . SER A 1 108 ? 10.753 -8.343 0.048 1.00 87.00 108 SER A C 1
ATOM 819 O O . SER A 1 108 ? 11.450 -8.389 1.058 1.00 87.00 108 SER A O 1
ATOM 821 N N . LEU A 1 109 ? 9.880 -7.351 -0.169 1.00 87.69 109 LEU A N 1
ATOM 822 C CA . LEU A 1 109 ? 9.620 -6.293 0.813 1.00 87.69 109 LEU A CA 1
ATOM 823 C C . LEU A 1 109 ? 8.827 -6.817 2.000 1.00 87.69 109 LEU A C 1
ATOM 825 O O . LEU A 1 109 ? 9.208 -6.562 3.140 1.00 87.69 109 LEU A O 1
ATOM 829 N N . LEU A 1 110 ? 7.756 -7.561 1.718 1.00 90.56 110 LEU A N 1
ATOM 830 C CA . LEU A 1 110 ? 6.904 -8.135 2.749 1.00 90.56 110 LEU A CA 1
ATOM 831 C C . LEU A 1 110 ? 7.713 -9.035 3.680 1.00 90.56 110 LEU A C 1
ATOM 833 O O . LEU A 1 110 ? 7.665 -8.840 4.883 1.00 90.56 110 LEU A O 1
ATOM 837 N N . CYS A 1 111 ? 8.544 -9.939 3.158 1.00 90.38 111 CYS A N 1
ATOM 838 C CA . CYS A 1 111 ? 9.383 -10.803 3.990 1.00 90.38 111 CYS A CA 1
ATOM 839 C C . CYS A 1 111 ? 10.381 -10.028 4.870 1.00 90.38 111 CYS A C 1
ATOM 841 O O . CYS A 1 111 ? 10.716 -10.502 5.951 1.00 90.38 111 CYS A O 1
ATOM 843 N N . MET A 1 112 ? 10.861 -8.854 4.440 1.00 89.19 112 MET A N 1
ATOM 844 C CA . MET A 1 112 ? 11.779 -8.034 5.245 1.00 89.19 112 MET A CA 1
ATOM 845 C C . MET A 1 112 ? 11.086 -7.288 6.392 1.00 89.19 112 MET A C 1
ATOM 847 O O . MET A 1 112 ? 11.749 -6.983 7.379 1.00 89.19 112 MET A O 1
ATOM 851 N N . HIS A 1 113 ? 9.791 -6.994 6.260 1.00 91.50 113 HIS A N 1
ATOM 852 C CA . HIS A 1 113 ? 9.029 -6.144 7.183 1.00 91.50 113 HIS A CA 1
ATOM 853 C C . HIS A 1 113 ? 7.711 -6.792 7.630 1.00 91.50 113 HIS A C 1
ATOM 855 O O . HIS A 1 113 ? 6.751 -6.105 7.972 1.00 91.50 113 HIS A O 1
ATOM 861 N N . LEU A 1 114 ? 7.639 -8.125 7.590 1.00 92.75 114 LEU A N 1
ATOM 862 C CA . LEU A 1 114 ? 6.374 -8.855 7.676 1.00 92.75 114 LEU A CA 1
ATOM 863 C C . LEU A 1 114 ? 5.621 -8.537 8.964 1.00 92.75 114 LEU A C 1
ATOM 865 O O . LEU A 1 114 ? 4.420 -8.289 8.932 1.00 92.75 114 LEU A O 1
ATOM 869 N N . GLN A 1 115 ? 6.345 -8.508 10.081 1.00 94.88 115 GLN A N 1
ATOM 870 C CA . GLN A 1 115 ? 5.774 -8.210 11.384 1.00 94.88 115 GLN A CA 1
ATOM 871 C C . GLN A 1 115 ? 5.184 -6.795 11.430 1.00 94.88 115 GLN A C 1
ATOM 873 O O . GLN A 1 115 ? 4.025 -6.640 11.800 1.00 94.88 115 GLN A O 1
ATOM 878 N N . ASP A 1 116 ? 5.923 -5.782 10.968 1.00 95.81 116 ASP A N 1
ATOM 879 C CA . ASP A 1 116 ? 5.451 -4.392 10.966 1.00 95.81 116 ASP A CA 1
ATOM 880 C C . ASP A 1 116 ? 4.191 -4.216 10.107 1.00 95.81 116 ASP A C 1
ATOM 882 O O . ASP A 1 116 ? 3.259 -3.504 10.497 1.00 95.81 116 ASP A O 1
ATOM 886 N N . VAL A 1 117 ? 4.154 -4.887 8.949 1.00 96.44 117 VAL A N 1
ATOM 887 C CA . VAL A 1 117 ? 3.021 -4.868 8.017 1.00 96.44 117 VAL A CA 1
ATOM 888 C C . VAL A 1 117 ? 1.801 -5.567 8.617 1.00 96.44 117 VAL A C 1
ATOM 890 O O . VAL A 1 117 ? 0.718 -4.979 8.628 1.00 96.44 117 VAL A O 1
ATOM 893 N N . ILE A 1 118 ? 1.964 -6.782 9.155 1.00 97.00 118 ILE A N 1
ATOM 894 C CA . ILE A 1 118 ? 0.878 -7.525 9.810 1.00 97.00 118 ILE A CA 1
ATOM 895 C C . ILE A 1 118 ? 0.338 -6.725 10.992 1.00 97.00 118 ILE A C 1
ATOM 897 O O . ILE A 1 118 ? -0.868 -6.503 11.070 1.00 97.00 118 ILE A O 1
ATOM 901 N N . ASP A 1 119 ? 1.207 -6.229 11.872 1.00 97.56 119 ASP A N 1
ATOM 902 C CA . ASP A 1 119 ? 0.786 -5.486 13.057 1.00 97.56 119 ASP A CA 1
ATOM 903 C C . ASP A 1 119 ? 0.038 -4.199 12.673 1.00 97.56 119 ASP A C 1
ATOM 905 O O . ASP A 1 119 ? -0.891 -3.789 13.372 1.00 97.56 119 ASP A O 1
ATOM 909 N N . ALA A 1 120 ? 0.425 -3.539 11.575 1.00 97.75 120 ALA A N 1
ATOM 910 C CA . ALA A 1 120 ? -0.250 -2.336 11.091 1.00 97.75 120 ALA A CA 1
ATOM 911 C C . ALA A 1 120 ? -1.641 -2.646 10.530 1.00 97.75 120 ALA A C 1
ATOM 913 O O . ALA A 1 120 ? -2.605 -1.952 10.859 1.00 97.75 120 ALA A O 1
ATOM 914 N N . LEU A 1 121 ? -1.755 -3.702 9.721 1.00 97.88 121 LEU A N 1
ATOM 915 C CA . LEU A 1 121 ? -3.018 -4.130 9.120 1.00 97.88 121 LEU A CA 1
ATOM 916 C C . LEU A 1 121 ? -3.980 -4.692 10.174 1.00 97.88 121 LEU A C 1
ATOM 918 O O . LEU A 1 121 ? -5.152 -4.328 10.183 1.00 97.88 121 LEU A O 1
ATOM 922 N N . VAL A 1 122 ? -3.495 -5.499 11.120 1.00 97.88 122 VAL A N 1
ATOM 923 C CA . VAL A 1 122 ? -4.296 -6.004 12.247 1.00 97.88 122 VAL A CA 1
ATOM 924 C C . VAL A 1 122 ? -4.783 -4.854 13.120 1.00 97.88 122 VAL A C 1
ATOM 926 O O . VAL A 1 122 ? -5.966 -4.807 13.462 1.00 97.88 122 VAL A O 1
ATOM 929 N N . HIS A 1 123 ? -3.910 -3.898 13.450 1.00 96.19 123 HIS A N 1
ATOM 930 C CA . HIS A 1 123 ? -4.313 -2.710 14.196 1.00 96.19 123 HIS A CA 1
ATOM 931 C C . HIS A 1 123 ? -5.411 -1.939 13.454 1.00 96.19 123 HIS A C 1
ATOM 933 O O . HIS A 1 123 ? -6.468 -1.688 14.023 1.00 96.19 123 HIS A O 1
ATOM 939 N N . SER A 1 124 ? -5.211 -1.645 12.167 1.00 95.81 124 SER A N 1
ATOM 940 C CA . SER A 1 124 ? -6.202 -0.930 11.357 1.00 95.81 124 SER A CA 1
ATOM 941 C C . SER A 1 124 ? -7.506 -1.709 11.159 1.00 95.81 124 SER A C 1
ATOM 943 O O . SER A 1 124 ? -8.548 -1.085 10.995 1.00 95.81 124 SER A O 1
ATOM 945 N N . ALA A 1 125 ? -7.487 -3.043 11.185 1.00 96.31 125 ALA A N 1
ATOM 946 C CA . ALA A 1 125 ? -8.688 -3.868 11.061 1.00 96.31 125 ALA A CA 1
ATOM 947 C C . ALA A 1 125 ? -9.510 -3.940 12.360 1.00 96.31 125 ALA A C 1
ATOM 949 O O . ALA A 1 125 ? -10.729 -4.108 12.304 1.00 96.31 125 ALA A O 1
ATOM 950 N N . THR A 1 126 ? -8.855 -3.842 13.520 1.00 95.38 126 THR A N 1
ATOM 951 C CA . THR A 1 126 ? -9.465 -4.131 14.830 1.00 95.38 126 THR A CA 1
ATOM 952 C C . THR A 1 126 ? -9.731 -2.892 15.676 1.00 95.38 126 THR A C 1
ATOM 954 O O . THR A 1 126 ? -10.694 -2.875 16.444 1.00 95.38 126 THR A O 1
ATOM 957 N N . VAL A 1 127 ? -8.910 -1.852 15.545 1.00 93.00 127 VAL A N 1
ATOM 958 C CA . VAL A 1 127 ? -9.010 -0.642 16.360 1.00 93.00 127 VAL A CA 1
ATOM 959 C C . VAL A 1 127 ? -9.924 0.362 15.674 1.00 93.00 127 VAL A C 1
ATOM 961 O O . VAL A 1 127 ? -9.750 0.692 14.505 1.00 93.00 127 VAL A O 1
ATOM 964 N N . VAL A 1 128 ? -10.926 0.833 16.415 1.00 91.38 128 VAL A N 1
ATOM 965 C CA . VAL A 1 128 ? -11.855 1.865 15.952 1.00 91.38 128 VAL A CA 1
ATOM 966 C C . VAL A 1 128 ? -11.356 3.224 16.415 1.00 91.38 128 VAL A C 1
ATOM 968 O O . VAL A 1 128 ? -11.032 3.419 17.583 1.00 91.38 128 VAL A O 1
ATOM 971 N N . GLU A 1 129 ? -11.340 4.169 15.490 1.00 91.69 129 GLU A N 1
ATOM 972 C CA . GLU A 1 129 ? -10.915 5.540 15.698 1.00 91.69 129 GLU A CA 1
ATOM 973 C C . GLU A 1 129 ? -11.857 6.248 16.681 1.00 91.69 129 GLU A C 1
ATOM 975 O O . GLU A 1 129 ? -13.089 6.162 16.584 1.00 91.69 129 GLU A O 1
ATOM 980 N N . GLU A 1 130 ? -11.281 6.963 17.650 1.00 90.81 130 GLU A N 1
ATOM 981 C CA . GLU A 1 130 ? -12.058 7.644 18.689 1.00 90.81 130 GLU A CA 1
ATOM 982 C C . GLU A 1 130 ? -12.966 8.719 18.081 1.00 90.81 130 GLU A C 1
ATOM 984 O O . GLU A 1 130 ? -14.168 8.759 18.370 1.00 90.81 130 GLU A O 1
ATOM 989 N N . ALA A 1 131 ? -12.402 9.534 17.185 1.00 91.69 131 ALA A N 1
ATOM 990 C CA . ALA A 1 131 ? -13.084 10.623 16.503 1.00 91.69 131 ALA A CA 1
ATOM 991 C C . ALA A 1 131 ? -14.071 10.093 15.450 1.00 91.69 131 ALA A C 1
ATOM 993 O O . ALA A 1 131 ? -13.712 9.326 14.557 1.00 91.69 131 ALA A O 1
ATOM 994 N N . ALA A 1 132 ? -15.339 10.499 15.556 1.00 90.88 132 ALA A N 1
ATOM 995 C CA . ALA A 1 132 ? -16.424 9.947 14.744 1.00 90.88 132 ALA A CA 1
ATOM 996 C C . ALA A 1 132 ? -16.268 10.215 13.237 1.00 90.88 132 ALA A C 1
ATOM 998 O O . ALA A 1 132 ? -16.657 9.375 12.432 1.00 90.88 132 ALA A O 1
ATOM 999 N N . ASP A 1 133 ? -15.682 11.351 12.865 1.00 90.38 133 ASP A N 1
ATOM 1000 C CA . ASP A 1 133 ? -15.381 11.755 11.487 1.00 90.38 133 ASP A CA 1
ATOM 1001 C C . ASP A 1 133 ? -14.230 10.955 10.860 1.00 90.38 133 ASP A C 1
ATOM 1003 O O . ASP A 1 133 ? -14.103 10.899 9.637 1.00 90.38 133 ASP A O 1
ATOM 1007 N N . GLN A 1 134 ? -13.415 10.305 11.692 1.00 91.44 134 GLN A N 1
AT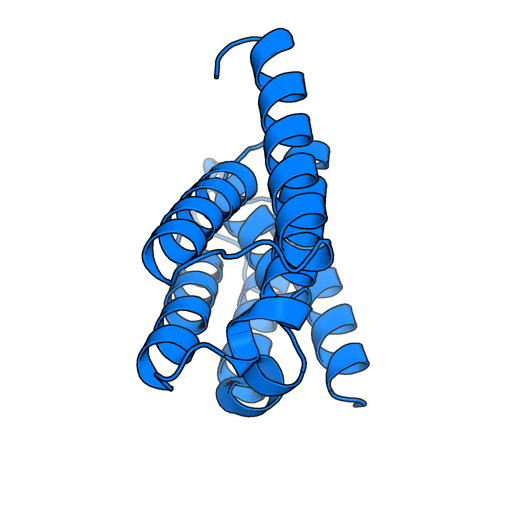OM 1008 C CA . GLN A 1 134 ? -12.329 9.441 11.247 1.00 91.44 134 GLN A CA 1
ATOM 1009 C C . GLN A 1 134 ? -12.766 7.983 11.119 1.00 91.44 134 GLN A C 1
ATOM 1011 O O . GLN A 1 134 ? -12.095 7.225 10.427 1.00 91.44 134 GLN A O 1
ATOM 1016 N N . ARG A 1 135 ? -13.870 7.563 11.746 1.00 92.38 135 ARG A N 1
ATOM 1017 C CA . ARG A 1 135 ? -14.329 6.168 11.698 1.00 92.38 135 ARG A CA 1
ATOM 1018 C C . ARG A 1 135 ? -14.724 5.780 10.281 1.00 92.38 135 ARG A C 1
ATOM 1020 O O . ARG A 1 135 ? -15.640 6.356 9.702 1.00 92.38 135 ARG A O 1
ATOM 1027 N N . ASP A 1 136 ? -14.090 4.735 9.762 1.00 94.31 136 ASP A N 1
ATOM 1028 C CA . ASP A 1 136 ? -14.322 4.285 8.393 1.00 94.31 136 ASP A CA 1
ATOM 1029 C C . ASP A 1 136 ? -14.317 2.753 8.289 1.00 94.31 136 ASP A C 1
ATOM 1031 O O . ASP A 1 136 ? -13.259 2.122 8.362 1.00 94.31 136 ASP A O 1
ATOM 1035 N N . PRO A 1 137 ? -15.491 2.120 8.112 1.00 94.56 137 PRO A N 1
ATOM 1036 C CA . PRO A 1 137 ? -15.589 0.672 7.938 1.00 94.56 137 PRO A CA 1
ATOM 1037 C C . PRO A 1 137 ? -14.784 0.147 6.745 1.00 94.56 137 PRO A C 1
ATOM 1039 O O . PRO A 1 137 ? -14.244 -0.957 6.811 1.00 94.56 137 PRO A O 1
ATOM 1042 N N . GLU A 1 138 ? -14.671 0.939 5.679 1.00 95.38 138 GLU A N 1
ATOM 1043 C CA . GLU A 1 138 ? -13.936 0.555 4.476 1.00 95.38 138 GLU A CA 1
ATOM 1044 C C . GLU A 1 138 ? -12.419 0.495 4.718 1.00 95.38 138 GLU A C 1
ATOM 1046 O O . GLU A 1 138 ? -11.750 -0.367 4.152 1.00 95.38 138 GLU A O 1
ATOM 1051 N N . SER A 1 139 ? -11.868 1.326 5.613 1.00 94.31 139 SER A N 1
ATOM 1052 C CA . SER A 1 139 ? -10.464 1.217 6.052 1.00 94.31 139 SER A CA 1
ATOM 1053 C C . SER A 1 139 ? -10.194 -0.140 6.690 1.00 94.31 139 SER A C 1
ATOM 1055 O O . SER A 1 139 ? -9.236 -0.814 6.316 1.00 94.31 139 SER A O 1
ATOM 1057 N N . ARG A 1 140 ? -11.095 -0.600 7.567 1.00 95.75 140 ARG A N 1
ATOM 1058 C CA . ARG A 1 140 ? -10.979 -1.917 8.212 1.00 95.75 140 ARG A CA 1
ATOM 1059 C C . ARG A 1 140 ? -11.110 -3.058 7.209 1.00 95.75 140 ARG A C 1
ATOM 1061 O O . ARG A 1 140 ? -10.319 -3.996 7.236 1.00 95.75 140 ARG A O 1
ATOM 1068 N N . ARG A 1 141 ? -12.080 -2.966 6.292 1.00 97.25 141 ARG A N 1
ATOM 1069 C CA . ARG A 1 141 ? -12.249 -3.937 5.200 1.00 97.25 141 ARG A CA 1
ATOM 1070 C C . ARG A 1 141 ? -10.976 -4.038 4.357 1.00 97.25 141 ARG A C 1
ATOM 1072 O O . ARG A 1 141 ? -10.501 -5.141 4.106 1.00 97.25 141 ARG A O 1
ATOM 1079 N N . ASN A 1 142 ? -10.409 -2.905 3.952 1.00 98.06 142 ASN A N 1
ATOM 1080 C CA . ASN A 1 142 ? -9.188 -2.870 3.153 1.00 98.06 142 ASN A CA 1
ATOM 1081 C C . ASN A 1 142 ? -7.963 -3.372 3.922 1.00 98.06 142 ASN A C 1
ATOM 1083 O O . ASN A 1 142 ? -7.102 -3.997 3.314 1.00 98.06 142 ASN A O 1
ATOM 1087 N N . ALA A 1 143 ? -7.894 -3.159 5.237 1.00 97.69 143 ALA A N 1
ATOM 1088 C CA . ALA A 1 143 ? -6.844 -3.730 6.073 1.00 97.69 143 ALA A CA 1
ATOM 1089 C C . ALA A 1 143 ? -6.907 -5.265 6.111 1.00 97.69 143 ALA A C 1
ATOM 1091 O O . ALA A 1 143 ? -5.878 -5.921 5.980 1.00 97.69 143 ALA A O 1
ATOM 1092 N N . VAL A 1 144 ? -8.110 -5.846 6.190 1.00 98.00 144 VAL A N 1
ATOM 1093 C CA . VAL A 1 144 ? -8.297 -7.303 6.081 1.00 98.00 144 VAL A CA 1
ATOM 1094 C C . VAL A 1 144 ? -7.904 -7.810 4.692 1.00 98.00 144 VAL A C 1
ATOM 1096 O O . VAL A 1 144 ? -7.190 -8.802 4.595 1.00 98.00 144 VAL A O 1
ATOM 1099 N N . LEU A 1 145 ? -8.314 -7.126 3.619 1.00 97.75 145 LEU A N 1
ATOM 1100 C CA . LEU A 1 145 ? -7.914 -7.498 2.254 1.00 97.75 145 LEU A CA 1
ATOM 1101 C C . LEU A 1 145 ? -6.396 -7.425 2.062 1.00 97.75 145 LEU A C 1
ATOM 1103 O O . LEU A 1 145 ? -5.808 -8.344 1.502 1.00 97.75 145 LEU A O 1
ATOM 1107 N N . GLY A 1 146 ? -5.764 -6.366 2.570 1.00 96.88 146 GLY A N 1
ATOM 1108 C CA . GLY A 1 146 ? -4.315 -6.218 2.541 1.00 96.88 146 GLY A CA 1
ATOM 1109 C C . GLY A 1 146 ? -3.604 -7.310 3.338 1.00 96.88 146 GLY A C 1
ATOM 1110 O O . GLY A 1 146 ? -2.557 -7.783 2.910 1.00 96.88 146 GLY A O 1
ATOM 1111 N N . LEU A 1 147 ? -4.182 -7.753 4.462 1.00 97.00 147 LEU A N 1
ATOM 1112 C CA . LEU A 1 147 ? -3.633 -8.844 5.270 1.00 97.00 147 LEU A CA 1
ATOM 1113 C C . LEU A 1 147 ? -3.691 -10.176 4.519 1.00 97.00 147 LEU A C 1
ATOM 1115 O O . LEU A 1 147 ? -2.688 -10.882 4.482 1.00 97.00 147 LEU A O 1
ATOM 1119 N N . VAL A 1 148 ? -4.837 -10.493 3.907 1.00 97.19 148 VAL A N 1
ATOM 1120 C CA . VAL A 1 148 ? -5.003 -11.696 3.076 1.00 97.19 148 VAL A CA 1
ATOM 1121 C C . VAL A 1 148 ? -3.973 -11.696 1.950 1.00 97.19 148 VAL A C 1
ATOM 1123 O O . VAL A 1 148 ? -3.215 -12.651 1.822 1.00 97.19 148 VAL A O 1
ATOM 1126 N N . GLU A 1 149 ? -3.872 -10.598 1.200 1.00 95.38 149 GLU A N 1
ATOM 1127 C CA . GLU A 1 149 ? -2.937 -10.503 0.078 1.00 95.38 149 GLU A CA 1
ATOM 1128 C C . GLU A 1 149 ? -1.471 -10.605 0.526 1.00 95.38 149 GLU A C 1
ATOM 1130 O O . GLU A 1 149 ? -0.669 -11.290 -0.113 1.00 95.38 149 GLU A O 1
ATOM 1135 N N . ALA A 1 150 ? -1.108 -9.967 1.645 1.00 94.56 150 ALA A N 1
ATOM 1136 C CA . ALA A 1 150 ? 0.247 -10.037 2.182 1.00 94.56 150 ALA A CA 1
ATOM 1137 C C . ALA A 1 150 ? 0.622 -11.472 2.585 1.00 94.56 150 ALA A C 1
ATOM 1139 O O . ALA A 1 150 ? 1.709 -11.934 2.235 1.00 94.56 150 ALA A O 1
ATOM 1140 N N . VAL A 1 151 ? -0.282 -12.175 3.280 1.00 94.25 151 VAL A N 1
ATOM 1141 C CA . VAL A 1 151 ? -0.131 -13.576 3.715 1.00 94.25 151 VAL A CA 1
ATOM 1142 C C . VAL A 1 151 ? -0.013 -14.517 2.513 1.00 94.25 151 VAL A C 1
ATOM 1144 O O . VAL A 1 151 ? 0.945 -15.290 2.439 1.00 94.25 151 VAL A O 1
ATOM 1147 N N . GLU A 1 152 ? -0.898 -14.382 1.523 1.00 94.56 152 GLU A N 1
ATOM 1148 C CA . GLU A 1 152 ? -0.846 -15.151 0.272 1.00 94.56 152 GLU A CA 1
ATOM 1149 C C . GLU A 1 152 ? 0.474 -14.921 -0.479 1.00 94.56 152 GLU A C 1
ATOM 1151 O O . GLU A 1 152 ? 1.102 -15.866 -0.959 1.00 94.56 152 GLU A O 1
ATOM 1156 N N . THR A 1 153 ? 0.945 -13.673 -0.534 1.00 92.44 153 THR A N 1
ATOM 1157 C CA . THR A 1 153 ? 2.182 -13.305 -1.240 1.00 92.44 153 THR A CA 1
ATOM 1158 C C . THR A 1 153 ? 3.434 -13.882 -0.573 1.00 92.44 153 THR A C 1
ATOM 1160 O O . THR A 1 153 ? 4.398 -14.241 -1.260 1.00 92.44 153 THR A O 1
ATOM 1163 N N . VAL A 1 154 ? 3.462 -13.983 0.761 1.00 92.75 154 VAL A N 1
ATOM 1164 C CA . VAL A 1 154 ? 4.596 -14.601 1.472 1.00 92.75 154 VAL A CA 1
ATOM 1165 C C . VAL A 1 154 ? 4.511 -16.130 1.523 1.00 92.75 154 VAL A C 1
ATOM 1167 O O . VAL A 1 154 ? 5.566 -16.770 1.617 1.00 92.75 154 VAL A O 1
ATOM 1170 N N . GLY A 1 155 ? 3.308 -16.693 1.361 1.00 90.06 155 GLY A N 1
ATOM 1171 C CA . GLY A 1 155 ? 3.022 -18.129 1.356 1.00 90.06 155 GLY A CA 1
ATOM 1172 C C . GLY A 1 155 ? 2.731 -18.701 2.746 1.00 90.06 155 GLY A C 1
ATOM 1173 O O . GLY A 1 155 ? 3.242 -19.778 3.060 1.00 90.06 155 GLY A O 1
ATOM 1174 N N . LEU A 1 156 ? 1.992 -17.957 3.577 1.00 76.19 156 LEU A N 1
ATOM 1175 C CA . LEU A 1 156 ? 1.563 -18.357 4.925 1.00 76.19 156 LEU A CA 1
ATOM 1176 C C . LEU A 1 156 ? 0.115 -18.861 4.961 1.00 76.19 156 LEU A C 1
ATOM 1178 O O . LEU A 1 156 ? -0.683 -18.437 4.097 1.00 76.19 156 LEU A O 1
#

Sequence (156 aa):
YRGKGGEVMRASACRVVECVARGGLGVINKDVARMMETIDDNLKHPTPEIQQAAVSALRGLAAERFELMSDKWQKAKVVDKYVSTVRSEPNPAARRGFALGLGGLQRSLLCMHLQDVIDALVHSATVVEEAADQRDPESRRNAVLGLVEAVETVGL

pLDDT: mean 88.01, std 10.12, range [55.81, 98.06]

InterPro domains:
  IPR011989 Armadillo-like helical [G3DSA:1.25.10.10] (7-153)
  IPR016024 Armadillo-type fold [SSF48371] (9-153)
  IPR033162 Tubulin-folding cofactor D [PTHR12658] (1-155)

Foldseek 3Di:
DDDPVVLVVLLVLLVVLLCCLVVPPPQDPVNLVVLVVSLLVQLLDQDVSSLVSSLSSLLSNQVRPVVVPPDPVVLVVLVVVLLCQLAPPLRLSNVLSSLLNLLSHALVSCVVCVPSNLVSLVCQLPDADPDPSSGDNSSNVSSVVSNVSSCVNNVD

Secondary structure (DSSP, 8-state):
--HHHHHHHHHHHHHHHHHHHHTT----HHHHHHHHHHHHHHHT-S-HHHHHHHHHHHHHHIIIIITT---HHHHHHHHHHHHHHHHH-S-HHHHHHHHHHHHTS-HHHHHHSHHHHHHHHHHHHHPPPSSTTT--HHHHHHHHHHHHHHHHHHT-